Protein AF-A0A2W2IU75-F1 (afdb_monomer_lite)

Radius of gyration: 10.67 Å; chains: 1; bounding box: 21×29×30 Å

Sequence (57 aa):
SRIVRRPQIRKGQVLLDLCEPTEELRRRTVTKRHGDQYKRARDAAWGDSWRPADPAR

Foldseek 3Di:
DFFADAWDDDDQKIWTFDQDPVRDTDIDIDGCVNPVLRVCRNPDDHGDDDDDDDPPD

Secondary structure (DSSP, 8-state):
-EE-S--EEETTEEEEEEE-TTS-EEEEEEEGGGTHHHHHHHH--TT-B--------

Structure (mmCIF, N/CA/C/O backbone):
data_AF-A0A2W2IU75-F1
#
_entry.id   AF-A0A2W2IU75-F1
#
loop_
_atom_site.group_PDB
_atom_site.id
_atom_site.type_symbol
_atom_site.label_atom_id
_atom_site.label_alt_id
_atom_site.label_comp_id
_atom_site.label_asym_id
_atom_site.label_entity_id
_atom_site.label_seq_id
_atom_site.pdbx_PDB_ins_code
_atom_site.Cartn_x
_atom_site.Cartn_y
_atom_site.Cartn_z
_atom_site.occupancy
_atom_site.B_iso_or_equiv
_atom_site.auth_seq_id
_atom_site.auth_comp_id
_atom_site.auth_asym_id
_atom_site.auth_atom_id
_atom_site.pdbx_PDB_model_num
ATOM 1 N N . SER A 1 1 ? 0.418 -1.083 -13.202 1.00 90.31 1 SER A N 1
ATOM 2 C CA . SER A 1 1 ? 1.495 -1.849 -12.547 1.00 90.31 1 SER A CA 1
ATOM 3 C C . SER A 1 1 ? 0.926 -3.144 -11.982 1.00 90.31 1 SER A C 1
ATOM 5 O O . SER A 1 1 ? -0.284 -3.210 -11.770 1.00 90.31 1 SER A O 1
ATOM 7 N N . ARG A 1 2 ? 1.744 -4.179 -11.763 1.00 93.56 2 ARG A N 1
ATOM 8 C CA . ARG A 1 2 ? 1.309 -5.488 -11.235 1.00 93.56 2 ARG A CA 1
ATOM 9 C C . ARG A 1 2 ? 2.047 -5.830 -9.946 1.00 93.56 2 ARG A C 1
ATOM 11 O O . ARG A 1 2 ? 3.233 -5.539 -9.837 1.00 93.56 2 ARG A O 1
ATOM 18 N N . ILE A 1 3 ? 1.367 -6.444 -8.984 1.00 94.94 3 ILE A N 1
ATOM 19 C CA . ILE A 1 3 ? 1.977 -6.875 -7.722 1.00 94.94 3 ILE A CA 1
ATOM 20 C C . ILE A 1 3 ? 2.859 -8.100 -7.967 1.00 94.94 3 ILE A C 1
ATOM 22 O O . ILE A 1 3 ? 2.375 -9.130 -8.434 1.00 94.94 3 ILE A O 1
ATOM 26 N N . VAL A 1 4 ? 4.144 -8.005 -7.625 1.00 94.81 4 VAL A N 1
ATOM 27 C CA . VAL A 1 4 ? 5.120 -9.088 -7.859 1.00 94.81 4 VAL A CA 1
ATOM 28 C C . VAL A 1 4 ? 5.539 -9.832 -6.597 1.00 94.81 4 VAL A C 1
ATOM 30 O O . VAL A 1 4 ? 6.226 -10.848 -6.675 1.00 94.81 4 VAL A O 1
ATOM 33 N N . ARG A 1 5 ? 5.104 -9.370 -5.422 1.00 94.38 5 ARG A N 1
ATOM 34 C CA . ARG A 1 5 ? 5.311 -10.040 -4.131 1.00 94.38 5 ARG A CA 1
ATOM 35 C C . ARG A 1 5 ? 4.072 -9.886 -3.265 1.00 94.38 5 ARG A C 1
ATOM 37 O O . ARG A 1 5 ? 3.353 -8.901 -3.391 1.00 94.38 5 ARG A O 1
ATOM 44 N N . ARG A 1 6 ? 3.844 -10.832 -2.353 1.00 93.25 6 ARG A N 1
ATOM 45 C CA . ARG A 1 6 ? 2.741 -10.730 -1.390 1.00 93.25 6 ARG A CA 1
ATOM 46 C C . ARG A 1 6 ? 2.848 -9.411 -0.600 1.00 93.25 6 ARG A C 1
ATOM 48 O O . ARG A 1 6 ? 3.930 -9.150 -0.056 1.00 93.25 6 ARG A O 1
ATOM 55 N N . PRO A 1 7 ? 1.771 -8.605 -0.511 1.00 95.12 7 PRO A N 1
ATOM 56 C CA . PRO A 1 7 ? 1.780 -7.354 0.240 1.00 95.12 7 PRO A CA 1
ATOM 57 C C . PRO A 1 7 ? 2.259 -7.535 1.679 1.00 95.12 7 PRO A C 1
ATOM 59 O O . PRO A 1 7 ? 1.862 -8.474 2.370 1.00 95.12 7 PRO A O 1
ATOM 62 N N . GLN A 1 8 ? 3.112 -6.621 2.140 1.00 95.25 8 GLN A N 1
ATOM 63 C CA . GLN A 1 8 ? 3.644 -6.652 3.500 1.00 95.25 8 GLN A CA 1
ATOM 64 C C . GLN A 1 8 ? 2.803 -5.739 4.391 1.00 95.25 8 GLN A C 1
ATOM 66 O O . GLN A 1 8 ? 2.838 -4.513 4.254 1.00 95.25 8 GLN A O 1
ATOM 71 N N . ILE A 1 9 ? 2.044 -6.333 5.310 1.00 95.19 9 ILE A N 1
ATOM 72 C CA . ILE A 1 9 ? 1.160 -5.598 6.218 1.00 95.19 9 ILE A CA 1
ATOM 73 C C . ILE A 1 9 ? 1.945 -5.186 7.465 1.00 95.19 9 ILE A C 1
ATOM 75 O O . ILE A 1 9 ? 2.497 -6.019 8.179 1.00 95.19 9 ILE A O 1
ATOM 79 N N . ARG A 1 10 ? 1.965 -3.882 7.743 1.00 95.62 10 ARG A N 1
ATOM 80 C CA . ARG A 1 10 ? 2.538 -3.276 8.952 1.00 95.62 10 ARG A CA 1
ATOM 81 C C . ARG A 1 10 ? 1.474 -2.467 9.695 1.00 95.62 10 ARG A C 1
ATOM 83 O O . ARG A 1 10 ? 0.344 -2.302 9.228 1.00 95.62 10 ARG A O 1
ATOM 90 N N . LYS A 1 11 ? 1.824 -1.927 10.868 1.00 96.12 11 LYS A N 1
ATOM 91 C CA . LYS A 1 11 ? 0.915 -1.091 11.668 1.00 96.12 11 LYS A CA 1
ATOM 92 C C . LYS A 1 11 ? 0.437 0.115 10.851 1.00 96.12 11 LYS A C 1
ATOM 94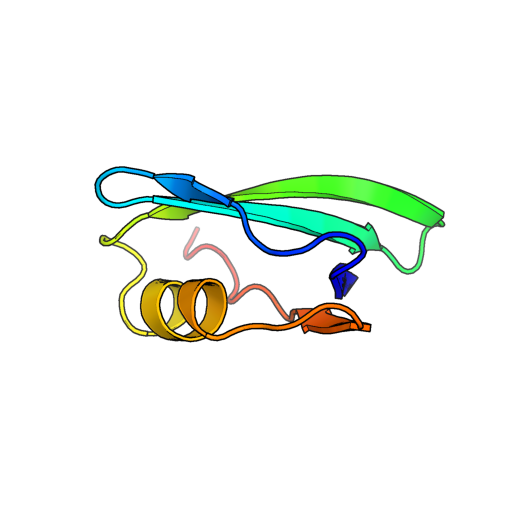 O O . LYS A 1 11 ? 1.185 1.053 10.608 1.00 96.12 11 LYS A O 1
ATOM 99 N N . GLY A 1 12 ? -0.826 0.074 10.424 1.00 95.44 12 GLY A N 1
ATOM 100 C CA . GLY A 1 12 ? -1.467 1.149 9.662 1.00 95.44 12 GLY A CA 1
ATOM 101 C C . GLY A 1 12 ? -0.922 1.371 8.246 1.00 95.44 12 GLY A C 1
ATOM 102 O O . GLY A 1 12 ? -1.235 2.400 7.645 1.00 95.44 12 GLY A O 1
ATOM 103 N N . GLN A 1 13 ? -0.123 0.442 7.713 1.00 97.50 13 GLN A N 1
ATOM 104 C CA . GLN A 1 13 ? 0.522 0.566 6.405 1.00 97.50 13 GLN A CA 1
ATOM 105 C C . GLN A 1 13 ? 0.551 -0.776 5.670 1.00 97.50 13 GLN A C 1
ATOM 107 O O . GLN A 1 13 ? 0.612 -1.834 6.293 1.00 97.50 13 GLN A O 1
ATOM 112 N N . VAL A 1 14 ? 0.540 -0.721 4.346 1.00 97.25 14 VAL A N 1
ATOM 113 C CA . VAL A 1 14 ? 0.778 -1.851 3.452 1.00 97.25 14 VAL A CA 1
ATOM 114 C C . VAL A 1 14 ? 1.877 -1.448 2.483 1.00 97.25 14 VAL A C 1
ATOM 116 O O . VAL A 1 14 ? 1.792 -0.389 1.860 1.00 97.25 14 VAL A O 1
ATOM 119 N N . LEU A 1 15 ? 2.916 -2.269 2.374 1.00 96.44 15 LEU A N 1
ATOM 120 C CA . LEU A 1 15 ? 3.966 -2.093 1.379 1.00 96.44 15 LEU A CA 1
ATOM 121 C C . LEU A 1 15 ? 3.693 -3.037 0.210 1.00 96.44 15 LEU A C 1
ATOM 123 O O . LEU A 1 15 ? 3.494 -4.239 0.404 1.00 96.44 15 LEU A O 1
ATOM 127 N N . LEU A 1 16 ? 3.701 -2.472 -0.990 1.00 95.88 16 LEU A N 1
ATOM 128 C CA . LEU A 1 16 ? 3.521 -3.173 -2.251 1.00 95.88 16 LEU A CA 1
ATOM 129 C C . LEU A 1 16 ? 4.815 -3.092 -3.050 1.00 95.88 16 LEU A C 1
ATOM 131 O O . LEU A 1 16 ? 5.351 -2.000 -3.228 1.00 95.88 16 LEU A O 1
ATOM 135 N N . ASP A 1 17 ? 5.269 -4.228 -3.566 1.00 95.31 17 ASP A N 1
ATOM 136 C CA . ASP A 1 17 ? 6.307 -4.273 -4.592 1.00 95.31 17 ASP A CA 1
ATOM 137 C C . ASP A 1 17 ? 5.614 -4.504 -5.943 1.00 95.31 17 ASP A C 1
ATOM 139 O O . ASP A 1 17 ? 4.900 -5.496 -6.137 1.00 95.31 17 ASP A O 1
ATOM 143 N N . LEU A 1 18 ? 5.774 -3.540 -6.849 1.00 94.88 18 LEU A N 1
ATOM 144 C CA . LEU A 1 18 ? 5.044 -3.417 -8.104 1.00 94.88 18 LEU A CA 1
ATOM 145 C C . LEU A 1 18 ? 6.014 -3.457 -9.283 1.00 94.88 18 LEU A C 1
ATOM 147 O O . LEU A 1 18 ? 6.999 -2.728 -9.280 1.00 94.88 18 LEU A O 1
ATOM 151 N N . CYS A 1 19 ? 5.707 -4.249 -10.304 1.00 93.44 19 CYS A N 1
ATOM 152 C CA . CYS A 1 19 ? 6.355 -4.148 -11.609 1.00 93.44 19 CYS A CA 1
ATOM 153 C C . CYS A 1 19 ? 5.547 -3.199 -12.500 1.00 93.44 19 CYS A C 1
ATOM 155 O O . CYS A 1 19 ? 4.323 -3.351 -12.658 1.00 93.44 19 CYS A O 1
ATOM 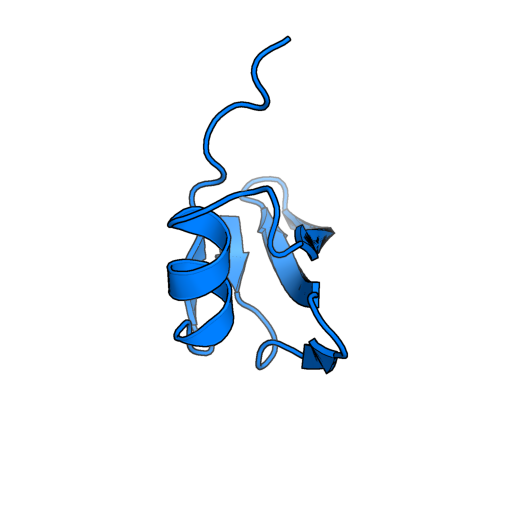157 N N . GLU A 1 20 ? 6.211 -2.176 -13.018 1.00 87.56 20 GLU A N 1
ATOM 158 C CA . GLU A 1 20 ? 5.640 -1.225 -13.962 1.00 87.56 20 GLU A CA 1
ATOM 159 C C . GLU A 1 20 ? 5.789 -1.718 -15.408 1.00 87.56 20 GLU A C 1
ATOM 161 O O . GLU A 1 20 ? 6.634 -2.565 -15.688 1.00 87.56 20 GLU A O 1
ATOM 166 N N . PRO A 1 21 ? 4.970 -1.219 -16.353 1.00 83.25 21 PRO A N 1
ATOM 167 C CA . PRO A 1 21 ? 5.107 -1.577 -17.768 1.00 83.25 21 PRO A CA 1
ATOM 168 C C . PRO A 1 21 ? 6.465 -1.192 -18.372 1.00 83.25 21 PRO A C 1
ATOM 170 O O . PRO A 1 21 ? 6.845 -1.737 -19.397 1.00 83.25 21 PRO A O 1
ATOM 173 N N . THR A 1 22 ? 7.181 -0.265 -17.735 1.00 85.38 22 THR A N 1
A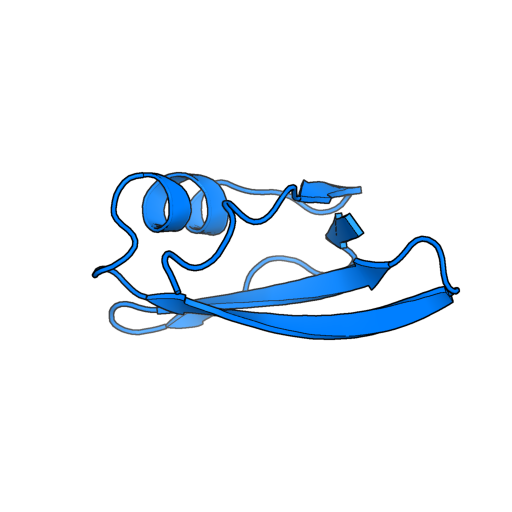TOM 174 C CA . THR A 1 22 ? 8.547 0.166 -18.067 1.00 85.38 22 THR A CA 1
ATOM 175 C C . THR A 1 22 ? 9.627 -0.797 -17.563 1.00 85.38 22 THR A C 1
ATOM 177 O O . THR A 1 22 ? 10.793 -0.428 -17.529 1.00 85.38 22 THR A O 1
ATOM 180 N N . GLU A 1 23 ? 9.249 -2.006 -17.132 1.00 81.62 23 GLU A N 1
ATOM 181 C CA . GLU A 1 23 ? 10.140 -3.032 -16.561 1.00 81.62 23 GLU A CA 1
ATOM 182 C C . GLU A 1 23 ? 10.819 -2.626 -15.241 1.00 81.62 23 GLU A C 1
ATOM 184 O O . GLU A 1 23 ? 11.705 -3.312 -14.731 1.00 81.62 23 GLU A O 1
ATOM 189 N N . GLU A 1 24 ? 10.359 -1.541 -14.617 1.00 89.94 24 GLU A N 1
ATOM 190 C CA . GLU A 1 24 ? 10.881 -1.082 -13.336 1.00 89.94 24 GLU A CA 1
ATOM 191 C C . GLU A 1 24 ? 10.157 -1.726 -12.148 1.00 89.94 24 GLU A C 1
ATOM 193 O O . GLU A 1 24 ? 8.923 -1.782 -12.082 1.00 89.94 24 GLU A O 1
ATOM 198 N N . LEU A 1 25 ? 10.933 -2.138 -11.141 1.00 92.00 25 LEU A N 1
ATOM 199 C CA . LEU A 1 25 ? 10.406 -2.542 -9.842 1.00 92.00 25 LEU A CA 1
ATOM 200 C C . LEU A 1 25 ? 10.286 -1.322 -8.922 1.00 92.00 25 LEU A C 1
ATOM 202 O O . LEU A 1 25 ? 11.283 -0.726 -8.512 1.00 92.00 25 LEU A O 1
ATOM 206 N N . ARG A 1 26 ? 9.058 -0.980 -8.532 1.00 91.94 26 ARG A N 1
ATOM 207 C CA . ARG A 1 26 ? 8.759 0.134 -7.628 1.00 91.94 26 ARG A CA 1
ATOM 208 C C . ARG A 1 26 ? 8.123 -0.364 -6.341 1.00 91.94 26 ARG A C 1
ATOM 210 O O . ARG A 1 26 ? 7.182 -1.156 -6.348 1.00 91.94 26 ARG A O 1
ATOM 217 N N . ARG A 1 27 ? 8.599 0.162 -5.214 1.00 93.25 27 ARG A N 1
ATOM 218 C CA . ARG A 1 27 ? 7.971 -0.040 -3.907 1.00 93.25 27 ARG A CA 1
ATOM 219 C C . ARG A 1 27 ? 7.017 1.104 -3.607 1.00 93.25 27 ARG A C 1
ATOM 221 O O . ARG A 1 27 ? 7.402 2.269 -3.675 1.00 93.25 27 ARG A O 1
ATOM 228 N N . ARG A 1 28 ? 5.787 0.779 -3.216 1.00 93.12 28 ARG A N 1
ATOM 229 C CA . ARG A 1 28 ? 4.762 1.758 -2.848 1.00 93.12 28 ARG A CA 1
ATOM 230 C C . ARG A 1 28 ? 4.223 1.485 -1.452 1.00 93.12 28 ARG A C 1
ATOM 232 O O . ARG A 1 28 ? 3.804 0.372 -1.145 1.00 93.12 28 ARG A O 1
ATOM 239 N N . THR A 1 29 ? 4.182 2.524 -0.625 1.00 95.38 29 THR A N 1
ATOM 240 C CA . THR A 1 29 ? 3.603 2.462 0.722 1.00 95.38 29 THR A CA 1
ATOM 241 C C . THR A 1 29 ? 2.200 3.054 0.709 1.00 95.38 29 THR A C 1
ATOM 243 O O . THR A 1 29 ? 2.010 4.233 0.414 1.00 95.38 29 THR A O 1
ATOM 246 N N . VAL A 1 30 ? 1.205 2.246 1.065 1.00 95.25 30 VAL A N 1
ATOM 247 C CA . VAL A 1 30 ? -0.188 2.668 1.218 1.00 95.25 30 VAL A CA 1
ATOM 248 C C . VAL A 1 30 ? -0.518 2.706 2.705 1.00 95.25 30 VAL A C 1
ATOM 250 O O . VAL A 1 30 ? -0.443 1.691 3.389 1.00 95.25 30 VAL A O 1
ATOM 253 N N . THR A 1 31 ? -0.870 3.871 3.240 1.00 95.88 31 THR A N 1
ATOM 254 C CA . THR A 1 31 ? -1.210 4.031 4.660 1.00 95.88 31 THR A CA 1
ATOM 255 C C . THR A 1 31 ? -2.720 4.127 4.859 1.00 95.88 31 THR A C 1
ATOM 257 O O . THR A 1 31 ? -3.458 4.392 3.910 1.00 95.88 31 THR A O 1
ATOM 260 N N . LYS A 1 32 ? -3.191 3.949 6.101 1.00 94.38 32 LYS A N 1
ATOM 261 C CA . LYS A 1 32 ? -4.620 4.049 6.461 1.00 94.38 32 LYS A CA 1
ATOM 262 C C . LYS A 1 32 ? -5.306 5.331 5.971 1.00 94.38 32 LYS A C 1
ATOM 264 O O . LYS A 1 32 ? -6.493 5.287 5.667 1.00 94.38 32 LYS A O 1
ATOM 269 N N . ARG A 1 33 ? -4.576 6.449 5.853 1.00 93.50 33 ARG A N 1
ATOM 270 C CA . ARG A 1 33 ? -5.129 7.732 5.376 1.00 93.50 33 ARG A CA 1
ATOM 271 C C . ARG A 1 33 ? -5.609 7.680 3.922 1.00 93.50 33 ARG A C 1
ATOM 273 O O . ARG A 1 33 ? -6.404 8.515 3.525 1.00 93.50 33 ARG A O 1
ATOM 280 N N . HIS A 1 34 ? -5.143 6.707 3.134 1.00 92.31 34 HIS A N 1
ATOM 281 C CA . HIS A 1 34 ? -5.559 6.525 1.741 1.00 92.31 34 HIS A CA 1
ATOM 282 C C . HIS A 1 34 ? -6.897 5.767 1.599 1.00 92.31 34 HIS A C 1
ATOM 284 O O . HIS A 1 34 ? -7.249 5.361 0.492 1.00 92.31 34 HIS A O 1
ATOM 290 N N . GLY A 1 35 ? -7.635 5.545 2.696 1.00 92.75 35 GLY A N 1
ATOM 291 C CA . GLY A 1 35 ? -9.023 5.073 2.669 1.00 92.75 35 GLY A CA 1
ATOM 292 C C . GLY A 1 35 ? -9.197 3.738 1.947 1.00 92.75 35 GLY A C 1
ATOM 293 O O . GLY A 1 35 ? -8.560 2.743 2.291 1.00 92.75 35 GLY A O 1
ATOM 294 N N . ASP A 1 36 ? -10.041 3.697 0.920 1.00 92.44 36 ASP A N 1
ATOM 295 C CA . ASP A 1 36 ? -10.318 2.458 0.182 1.00 92.44 36 ASP A CA 1
ATOM 296 C C . ASP A 1 36 ? -9.095 1.906 -0.552 1.00 92.44 36 ASP A C 1
ATOM 298 O O . ASP A 1 36 ? -8.970 0.695 -0.721 1.00 92.44 36 ASP A O 1
ATOM 302 N N . GLN A 1 37 ? -8.126 2.757 -0.898 1.00 92.12 37 GLN A N 1
ATOM 303 C CA . GLN A 1 37 ? -6.853 2.295 -1.443 1.00 92.12 37 GLN A CA 1
ATOM 304 C C . GLN A 1 37 ? -6.087 1.441 -0.420 1.00 92.12 37 GLN A C 1
ATOM 306 O O . GLN A 1 37 ? -5.432 0.476 -0.800 1.00 92.12 37 GLN A O 1
ATOM 311 N N . TYR A 1 38 ? -6.196 1.748 0.877 1.00 94.44 38 TYR A N 1
ATOM 312 C CA . TYR A 1 38 ? -5.600 0.935 1.939 1.00 94.44 38 TYR A CA 1
ATOM 313 C C . TYR A 1 38 ? -6.267 -0.437 2.053 1.00 94.44 38 TYR A C 1
ATOM 315 O O . TYR A 1 38 ? -5.560 -1.439 2.145 1.00 94.44 38 TYR A O 1
ATOM 323 N N . LYS A 1 39 ? -7.606 -0.493 2.001 1.00 93.50 39 LYS A N 1
ATOM 324 C CA . LYS A 1 39 ? -8.351 -1.764 2.012 1.00 93.50 39 LYS A CA 1
ATOM 325 C C . LYS A 1 39 ? -7.957 -2.624 0.811 1.00 93.50 39 LYS A C 1
ATOM 327 O O . LYS A 1 39 ? -7.478 -3.736 0.982 1.00 93.50 39 LYS A O 1
ATOM 332 N N . ARG A 1 40 ? -7.991 -2.039 -0.392 1.00 94.25 40 ARG A N 1
ATOM 333 C CA . ARG A 1 40 ? -7.558 -2.712 -1.624 1.00 94.25 40 ARG A CA 1
ATOM 334 C C . ARG A 1 40 ? -6.120 -3.217 -1.540 1.00 94.25 40 ARG A C 1
ATOM 336 O O . ARG A 1 40 ? -5.852 -4.310 -2.006 1.00 94.25 40 ARG A O 1
ATOM 343 N N . ALA A 1 41 ? -5.198 -2.447 -0.954 1.00 94.69 41 ALA A N 1
ATOM 344 C CA . ALA A 1 41 ? -3.797 -2.857 -0.829 1.00 94.69 41 ALA A CA 1
ATOM 345 C C . ALA A 1 41 ? -3.639 -4.038 0.131 1.00 94.69 41 ALA A C 1
ATOM 347 O O . ALA A 1 41 ? -2.836 -4.931 -0.119 1.00 94.69 41 ALA A O 1
ATOM 348 N N . ARG A 1 42 ? -4.393 -4.021 1.236 1.00 94.50 42 ARG A N 1
ATOM 349 C CA . ARG A 1 42 ? -4.405 -5.083 2.246 1.00 94.50 42 ARG A CA 1
ATOM 350 C C . ARG A 1 42 ? -4.924 -6.400 1.675 1.00 94.50 42 ARG A C 1
ATOM 352 O O . ARG A 1 42 ? -4.369 -7.442 2.010 1.00 94.50 42 ARG A O 1
ATOM 359 N N . ASP A 1 43 ? -5.953 -6.325 0.840 1.00 94.75 43 ASP A N 1
ATOM 360 C CA . ASP A 1 43 ? -6.648 -7.496 0.302 1.00 94.75 43 ASP A CA 1
ATOM 361 C C . ASP A 1 43 ? -6.055 -7.987 -1.029 1.00 94.75 43 ASP A C 1
ATOM 363 O O . ASP A 1 43 ? -6.477 -9.015 -1.55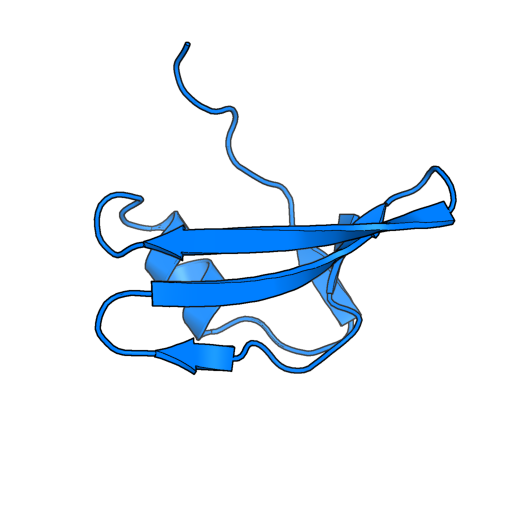0 1.00 94.75 43 ASP A O 1
ATOM 367 N N . ALA A 1 44 ? -5.071 -7.275 -1.582 1.00 94.69 44 ALA A N 1
ATOM 368 C CA . ALA A 1 44 ? -4.459 -7.637 -2.850 1.00 94.69 44 ALA A CA 1
ATOM 369 C C . ALA A 1 44 ? -3.587 -8.900 -2.753 1.00 94.69 44 ALA A C 1
ATOM 371 O O . ALA A 1 44 ? -2.904 -9.159 -1.756 1.00 94.69 44 ALA A O 1
ATOM 372 N N . ALA A 1 45 ? -3.552 -9.653 -3.846 1.00 93.69 45 ALA A N 1
ATO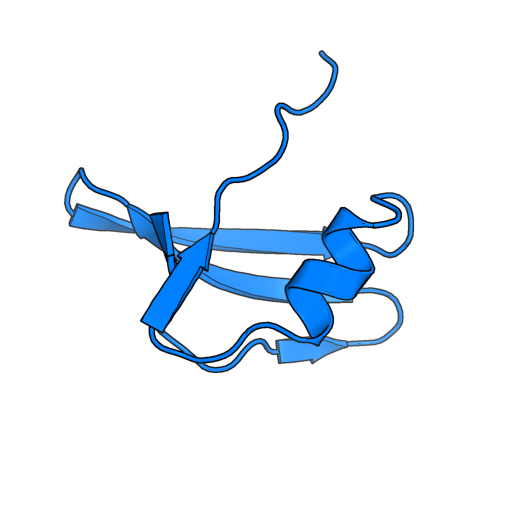M 373 C CA . ALA A 1 45 ? -2.755 -10.853 -4.012 1.00 93.69 45 ALA A CA 1
ATOM 374 C C . ALA A 1 45 ? -1.588 -10.641 -4.990 1.00 93.69 45 ALA A C 1
ATOM 376 O O . ALA A 1 45 ? -1.450 -9.618 -5.665 1.00 93.69 45 ALA A O 1
ATOM 377 N N . TRP A 1 46 ? -0.706 -11.638 -5.054 1.00 93.75 46 TRP A N 1
ATOM 378 C CA . TRP A 1 46 ? 0.312 -11.693 -6.098 1.00 93.75 46 TRP A CA 1
ATOM 379 C C . TRP A 1 46 ? -0.349 -11.758 -7.478 1.00 93.75 46 TRP A C 1
ATOM 381 O O . TRP A 1 46 ? -1.340 -12.457 -7.662 1.00 93.75 46 TRP A O 1
ATOM 391 N N . GLY A 1 47 ? 0.212 -11.038 -8.447 1.00 92.75 47 GLY A N 1
ATOM 392 C CA . GLY A 1 47 ? -0.315 -10.992 -9.805 1.00 92.75 47 GLY A CA 1
ATOM 393 C C . GLY A 1 47 ? -1.455 -9.994 -10.002 1.00 92.75 47 GLY A C 1
ATOM 394 O O . GLY A 1 47 ? -1.771 -9.694 -11.152 1.00 92.75 47 GLY A O 1
ATOM 395 N N . ASP A 1 48 ? -2.019 -9.407 -8.945 1.00 93.94 48 ASP A N 1
ATOM 396 C CA . ASP A 1 48 ? -3.096 -8.429 -9.091 1.00 93.94 48 ASP A CA 1
ATOM 397 C C . ASP A 1 48 ? -2.629 -7.153 -9.791 1.00 93.94 48 ASP A C 1
ATOM 399 O O . ASP A 1 48 ? -1.506 -6.657 -9.618 1.00 93.94 48 ASP A O 1
ATOM 403 N N . SER A 1 49 ? -3.537 -6.591 -10.586 1.00 92.19 49 SER A N 1
ATOM 404 C CA . SER A 1 49 ? -3.323 -5.302 -11.234 1.00 92.19 49 SER A CA 1
ATOM 405 C C . SER A 1 49 ? -3.517 -4.178 -10.223 1.00 92.19 49 SER A C 1
ATOM 407 O O . SER A 1 49 ? -4.622 -3.923 -9.744 1.00 92.19 49 SER A O 1
ATOM 409 N N . TRP A 1 50 ? -2.438 -3.455 -9.934 1.00 90.69 50 TRP A N 1
ATOM 410 C CA . TRP A 1 50 ? -2.461 -2.294 -9.059 1.00 90.69 50 TRP A CA 1
ATOM 411 C C . TRP A 1 50 ? -2.492 -1.011 -9.891 1.00 90.69 50 TRP A C 1
ATOM 413 O O . TRP A 1 50 ? -1.502 -0.636 -10.532 1.00 90.69 50 TRP A O 1
ATOM 423 N N . ARG A 1 51 ? -3.646 -0.331 -9.884 1.00 82.69 51 ARG A N 1
ATOM 424 C CA . ARG A 1 51 ? -3.777 1.048 -10.372 1.00 82.69 51 ARG A CA 1
ATOM 425 C C . ARG A 1 51 ? -3.736 1.976 -9.163 1.00 82.69 51 ARG A C 1
ATOM 427 O O . ARG A 1 51 ? -4.703 1.988 -8.397 1.00 82.69 51 ARG A O 1
ATOM 434 N N . PRO A 1 52 ? -2.639 2.707 -8.943 1.00 68.50 52 PRO A N 1
ATOM 435 C CA . PRO A 1 52 ? -2.646 3.727 -7.916 1.00 68.50 52 PRO A CA 1
ATOM 436 C C . PRO A 1 52 ? -3.695 4.785 -8.251 1.00 68.50 52 PRO A C 1
ATOM 438 O O . PRO A 1 52 ? -3.737 5.237 -9.391 1.00 68.50 52 PRO A O 1
ATOM 441 N N . ALA A 1 53 ? -4.546 5.170 -7.293 1.00 65.56 53 ALA A N 1
ATOM 442 C CA . ALA A 1 53 ? -5.303 6.399 -7.500 1.00 65.56 53 ALA A CA 1
ATOM 443 C C . ALA A 1 53 ? -4.290 7.546 -7.500 1.00 65.56 53 ALA A C 1
ATOM 445 O O . ALA A 1 53 ? -3.342 7.531 -6.698 1.00 65.56 53 ALA A O 1
ATOM 446 N N . ASP A 1 54 ? -4.474 8.452 -8.452 1.00 50.59 54 ASP A N 1
ATOM 447 C CA . ASP A 1 54 ? -3.676 9.656 -8.627 1.00 50.59 54 ASP A CA 1
ATOM 448 C C . ASP 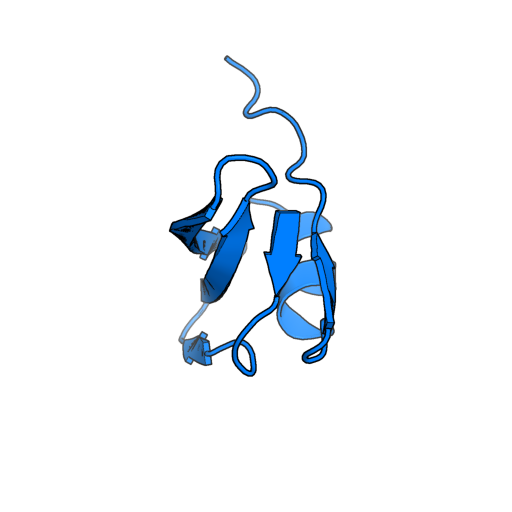A 1 54 ? -3.494 10.323 -7.254 1.00 50.59 54 ASP A C 1
ATOM 450 O O . ASP A 1 54 ? -4.497 10.500 -6.546 1.00 50.59 54 ASP A O 1
ATOM 454 N N . PRO A 1 55 ? -2.262 10.590 -6.779 1.00 49.12 55 PRO A N 1
ATOM 455 C CA . PRO A 1 55 ? -2.118 11.436 -5.612 1.00 49.12 55 PRO A CA 1
ATOM 456 C C . PRO A 1 55 ? -2.769 12.769 -5.975 1.00 49.12 55 PRO A C 1
ATOM 458 O O . PRO A 1 55 ? -2.299 13.462 -6.872 1.00 49.12 55 PRO A O 1
ATOM 461 N N . ALA A 1 56 ? -3.879 13.103 -5.310 1.00 44.12 56 ALA A N 1
ATOM 462 C CA . ALA A 1 56 ? -4.359 14.474 -5.313 1.00 44.12 56 ALA A CA 1
ATOM 463 C C . ALA A 1 56 ? -3.144 15.363 -5.010 1.00 44.12 56 ALA A C 1
ATOM 465 O O . ALA A 1 56 ? -2.420 15.104 -4.044 1.00 44.12 56 ALA A O 1
ATOM 466 N N . ARG A 1 57 ? -2.893 16.264 -5.958 1.00 39.50 57 ARG A N 1
ATOM 467 C CA . ARG A 1 57 ? -1.693 17.080 -6.121 1.00 39.50 57 ARG A CA 1
ATOM 468 C C . ARG A 1 57 ? -1.261 17.772 -4.832 1.00 39.50 57 ARG A C 1
ATOM 470 O O . ARG A 1 57 ? -2.160 18.242 -4.100 1.00 39.50 57 ARG A O 1
#

pLDDT: mean 88.85, std 13.21, range [39.5, 97.5]